Protein AF-A0A6N8V7V1-F1 (afdb_monomer)

Foldseek 3Di:
DDDDPDDPVPPPQDPVCVVVVVVVVVVVVVVVVVVVVVVVVVVVVVVVVVCCVVQNPDPDAFDDDPPDDRVRRVVVVVVVVCVVVVHDD

Solvent-accessible surface area (backbone atoms only — not comparable to full-atom values): 5513 Å² total; per-residue (Å²): 136,84,82,82,80,82,63,86,78,70,70,74,73,51,79,89,49,42,66,60,51,52,51,53,50,51,52,52,52,54,49,52,50,52,55,48,52,51,52,52,49,54,50,52,53,53,52,49,55,53,46,38,74,75,51,42,96,49,98,64,90,50,80,73,56,93,92,57,52,71,70,58,22,44,52,54,43,51,52,53,52,34,53,75,72,69,49,78,135

pLDDT: mean 83.23, std 15.2, range [39.5, 97.0]

Structure (mmCIF, N/CA/C/O backbone):
data_AF-A0A6N8V7V1-F1
#
_entry.id   AF-A0A6N8V7V1-F1
#
loop_
_atom_site.group_PDB
_atom_site.id
_atom_site.type_symbol
_atom_site.label_atom_id
_atom_site.label_alt_id
_atom_site.label_comp_id
_atom_site.label_asym_id
_atom_site.label_entity_id
_atom_site.label_seq_id
_atom_site.pdbx_PDB_ins_code
_atom_site.Cartn_x
_atom_site.Cartn_y
_atom_site.Cartn_z
_atom_site.occupancy
_atom_site.B_iso_or_equiv
_atom_site.auth_seq_id
_atom_site.auth_comp_id
_atom_site.auth_asym_id
_atom_site.auth_atom_id
_atom_site.pdbx_PDB_model_num
ATOM 1 N N . MET A 1 1 ? -0.259 24.967 -49.184 1.00 40.53 1 MET A N 1
ATOM 2 C CA . MET A 1 1 ? 1.020 24.503 -48.607 1.00 40.53 1 MET A CA 1
ATOM 3 C C . MET A 1 1 ? 0.768 23.134 -47.997 1.00 40.53 1 MET A C 1
ATOM 5 O O . MET A 1 1 ? -0.047 23.054 -47.089 1.00 40.53 1 MET A O 1
ATOM 9 N N . ALA A 1 2 ? 1.345 22.063 -48.546 1.00 39.50 2 ALA A N 1
ATOM 10 C CA . ALA A 1 2 ? 1.197 20.721 -47.980 1.00 39.50 2 ALA A CA 1
ATOM 11 C C . ALA A 1 2 ? 2.247 20.532 -46.878 1.00 39.50 2 ALA A C 1
ATOM 13 O O . ALA A 1 2 ? 3.430 20.777 -47.108 1.00 39.50 2 ALA A O 1
ATOM 14 N N . ALA A 1 3 ? 1.813 20.153 -45.677 1.00 44.03 3 ALA A N 1
ATOM 15 C CA . ALA A 1 3 ? 2.718 19.849 -44.579 1.00 44.03 3 ALA A CA 1
ATOM 16 C C . ALA A 1 3 ? 3.474 18.549 -44.895 1.00 44.03 3 ALA A C 1
ATOM 18 O O . ALA A 1 3 ? 2.862 17.495 -45.063 1.00 44.03 3 ALA A O 1
ATOM 19 N N . ASN A 1 4 ? 4.802 18.634 -44.990 1.00 48.41 4 ASN A N 1
ATOM 20 C CA . ASN A 1 4 ? 5.676 17.473 -45.119 1.00 48.41 4 ASN A CA 1
ATOM 21 C C . ASN A 1 4 ? 5.671 16.706 -43.792 1.00 48.41 4 ASN A C 1
ATOM 23 O O . ASN A 1 4 ? 6.314 17.114 -42.825 1.00 48.41 4 ASN A O 1
ATOM 27 N N . PHE A 1 5 ? 4.931 15.601 -43.744 1.00 45.91 5 PHE A N 1
ATOM 28 C CA . PHE A 1 5 ? 4.936 14.689 -42.607 1.00 45.91 5 PHE A CA 1
ATOM 29 C C . PHE A 1 5 ? 6.239 13.877 -42.643 1.00 45.91 5 PHE A C 1
ATOM 31 O O . PHE A 1 5 ? 6.377 12.919 -43.403 1.00 45.91 5 PHE A O 1
ATOM 38 N N . HIS A 1 6 ? 7.239 14.302 -41.872 1.00 45.34 6 HIS A N 1
ATOM 39 C CA . HIS A 1 6 ? 8.519 13.607 -41.771 1.00 45.34 6 HIS A CA 1
ATOM 40 C C . HIS A 1 6 ? 8.347 12.373 -40.875 1.00 45.34 6 HIS A C 1
ATOM 42 O O . HIS A 1 6 ? 8.260 12.498 -39.657 1.00 45.34 6 HIS A O 1
ATOM 48 N N . ASN A 1 7 ? 8.245 11.185 -41.476 1.00 45.62 7 ASN A N 1
ATOM 49 C CA . ASN A 1 7 ? 8.208 9.921 -40.742 1.00 45.62 7 ASN A CA 1
ATOM 50 C C . ASN A 1 7 ? 9.648 9.494 -40.379 1.00 45.62 7 ASN A C 1
ATOM 52 O O . ASN A 1 7 ? 10.386 9.070 -41.279 1.00 45.62 7 ASN A O 1
ATOM 56 N N . PRO A 1 8 ? 10.058 9.554 -39.097 1.00 50.19 8 PRO A N 1
ATOM 57 C CA . PRO A 1 8 ? 11.425 9.236 -38.678 1.00 50.19 8 PRO A CA 1
ATOM 58 C C . PRO A 1 8 ? 11.787 7.750 -38.840 1.00 50.19 8 PRO A C 1
ATOM 60 O O . PRO A 1 8 ? 12.956 7.396 -38.744 1.00 50.19 8 PRO A O 1
ATOM 63 N N . ILE A 1 9 ? 10.812 6.877 -39.125 1.00 52.16 9 ILE A N 1
ATOM 64 C CA . ILE A 1 9 ? 11.027 5.439 -39.365 1.00 52.16 9 ILE A CA 1
ATOM 65 C C . ILE A 1 9 ? 11.513 5.169 -40.808 1.00 52.16 9 ILE A C 1
ATOM 67 O O . ILE A 1 9 ? 11.963 4.073 -41.122 1.00 52.16 9 ILE A O 1
ATOM 71 N N . SER A 1 10 ? 11.459 6.158 -41.710 1.00 48.72 10 SER A N 1
ATOM 72 C CA . SER A 1 10 ? 11.693 5.951 -43.151 1.00 48.72 10 SER A CA 1
ATOM 73 C C . SER A 1 10 ? 13.156 5.886 -43.609 1.00 48.72 10 SER A C 1
ATOM 75 O O . SER A 1 10 ? 13.399 5.749 -44.809 1.00 48.72 10 SER A O 1
ATOM 77 N N . GLN A 1 11 ? 14.145 5.922 -42.710 1.00 58.72 11 GLN A N 1
ATOM 78 C CA . GLN A 1 11 ? 15.496 5.525 -43.113 1.00 58.72 11 GLN A CA 1
ATOM 79 C C . GLN A 1 11 ? 15.536 4.001 -43.222 1.00 58.72 11 GLN A C 1
ATOM 81 O O . GLN A 1 11 ? 15.631 3.294 -42.223 1.00 58.72 11 GLN A O 1
ATOM 86 N N . ALA A 1 12 ? 15.390 3.503 -44.452 1.00 62.97 12 ALA A N 1
ATOM 87 C CA . ALA A 1 12 ? 15.473 2.086 -44.762 1.00 62.97 12 ALA A CA 1
ATOM 88 C C . ALA A 1 12 ? 16.801 1.531 -44.229 1.00 62.97 12 ALA A C 1
ATOM 90 O O . ALA A 1 12 ? 17.872 1.866 -44.737 1.00 62.97 12 ALA A O 1
ATOM 91 N N . VAL A 1 13 ? 16.723 0.704 -43.183 1.00 67.12 13 VAL A N 1
ATOM 92 C CA . VAL A 1 13 ? 17.860 -0.079 -42.694 1.00 67.12 13 VAL A CA 1
ATOM 93 C C . VAL A 1 13 ? 18.388 -0.872 -43.882 1.00 67.12 13 VAL A C 1
ATOM 95 O O . VAL A 1 13 ? 17.624 -1.573 -44.550 1.00 67.12 13 VAL A O 1
ATOM 98 N N . ARG A 1 14 ? 19.678 -0.719 -44.189 1.00 75.06 14 ARG A N 1
ATOM 99 C CA . ARG A 1 14 ? 20.286 -1.430 -45.313 1.00 75.06 14 ARG A CA 1
ATOM 100 C C . ARG A 1 14 ? 20.162 -2.945 -45.065 1.00 75.06 14 ARG A C 1
ATOM 102 O O . ARG A 1 14 ? 20.290 -3.373 -43.913 1.00 75.06 14 ARG A O 1
ATOM 109 N N . PRO A 1 15 ? 19.889 -3.774 -46.088 1.00 74.94 15 PRO A N 1
ATOM 110 C CA . PRO A 1 15 ? 19.683 -5.213 -45.902 1.00 74.94 15 PRO A CA 1
ATOM 111 C C . PRO A 1 15 ? 20.808 -5.912 -45.118 1.00 74.94 15 PRO A C 1
ATOM 113 O O . PRO A 1 15 ? 20.533 -6.742 -44.253 1.00 74.94 15 PRO A O 1
ATOM 116 N N . GLU A 1 16 ? 22.060 -5.520 -45.350 1.00 79.31 16 GLU A N 1
ATOM 117 C CA . GLU A 1 16 ? 23.257 -6.008 -44.655 1.00 79.31 16 GLU A CA 1
ATOM 118 C C . GLU A 1 16 ? 23.286 -5.680 -43.151 1.00 79.31 16 GLU A C 1
ATOM 120 O O . GLU A 1 16 ? 23.813 -6.465 -42.365 1.00 79.31 16 GLU A O 1
ATOM 125 N N . ASP A 1 17 ? 22.641 -4.589 -42.735 1.00 81.62 17 ASP A N 1
ATOM 126 C CA . ASP A 1 17 ? 22.627 -4.097 -41.351 1.00 81.62 17 ASP A CA 1
ATOM 127 C C . ASP A 1 17 ? 21.373 -4.563 -40.583 1.00 81.62 17 ASP A C 1
ATOM 129 O O . ASP A 1 17 ? 21.181 -4.260 -39.397 1.00 81.62 17 ASP A O 1
ATOM 133 N N . THR A 1 18 ? 20.486 -5.315 -41.247 1.00 83.75 18 THR A N 1
ATOM 134 C CA . THR A 1 18 ? 19.187 -5.728 -40.690 1.00 83.75 18 THR A CA 1
ATOM 135 C C . THR A 1 18 ? 19.359 -6.672 -39.502 1.00 83.75 18 THR A C 1
ATOM 137 O O . THR A 1 18 ? 18.690 -6.513 -38.478 1.00 83.75 18 THR A O 1
ATOM 140 N N . ALA A 1 19 ? 20.284 -7.632 -39.596 1.00 87.62 19 ALA A N 1
ATOM 141 C CA . ALA A 1 19 ? 20.554 -8.578 -38.515 1.00 87.62 19 ALA A CA 1
ATOM 142 C C . ALA A 1 19 ? 21.098 -7.873 -37.261 1.00 87.62 19 ALA A C 1
ATOM 144 O O . ALA A 1 19 ? 20.644 -8.143 -36.144 1.00 87.62 19 ALA A O 1
ATOM 145 N N . GLU A 1 20 ? 22.018 -6.923 -37.445 1.00 87.94 20 GLU A N 1
ATOM 146 C CA . GLU A 1 20 ? 22.581 -6.142 -36.347 1.00 87.94 20 GLU A CA 1
ATOM 147 C C . GLU A 1 20 ? 21.508 -5.255 -35.703 1.00 87.94 20 GLU A C 1
ATOM 149 O O . GLU A 1 20 ? 21.345 -5.272 -34.481 1.00 87.94 20 GLU A O 1
ATOM 154 N N . THR A 1 21 ? 20.710 -4.554 -36.511 1.00 84.88 21 THR A N 1
ATOM 155 C CA . THR A 1 21 ? 19.607 -3.706 -36.033 1.00 84.88 21 THR A CA 1
ATOM 156 C C . THR A 1 21 ? 18.581 -4.494 -35.221 1.00 84.88 21 THR A C 1
ATOM 158 O O . THR A 1 21 ? 18.218 -4.084 -34.117 1.00 84.88 21 THR A O 1
ATOM 161 N N . LEU A 1 22 ? 18.152 -5.663 -35.710 1.00 86.81 22 LEU A N 1
ATOM 162 C CA . LEU A 1 22 ? 17.219 -6.531 -34.986 1.00 86.81 22 LEU A CA 1
ATOM 163 C C . LEU A 1 22 ? 17.816 -7.042 -33.672 1.00 86.81 22 LEU A C 1
ATOM 165 O O . LEU A 1 22 ? 17.104 -7.125 -32.670 1.00 86.81 22 LEU A O 1
ATOM 169 N N . SER A 1 23 ? 19.114 -7.358 -33.648 1.00 89.44 23 SER A N 1
ATOM 170 C CA . SER A 1 23 ? 19.793 -7.776 -32.418 1.00 89.44 23 SER A CA 1
ATOM 171 C C . SER A 1 23 ? 19.844 -6.652 -31.373 1.00 89.44 23 SER A C 1
ATOM 173 O O . SER A 1 23 ? 19.540 -6.892 -30.204 1.00 89.44 23 SER A O 1
ATOM 175 N N . LYS A 1 24 ? 20.136 -5.409 -31.791 1.00 87.31 24 LYS A N 1
ATOM 176 C CA . LYS A 1 24 ? 20.123 -4.219 -30.924 1.00 87.31 24 LYS A CA 1
ATOM 177 C C . LYS A 1 24 ? 18.722 -3.935 -30.394 1.00 87.31 24 LYS A C 1
ATOM 179 O O . LYS A 1 24 ? 18.563 -3.692 -29.201 1.00 87.31 24 LYS A O 1
ATOM 184 N N . TYR A 1 25 ? 17.711 -4.024 -31.257 1.00 81.06 25 TYR A N 1
ATOM 185 C CA . TYR A 1 25 ? 16.316 -3.851 -30.866 1.00 81.06 25 TYR A CA 1
ATOM 186 C C . TYR A 1 25 ? 15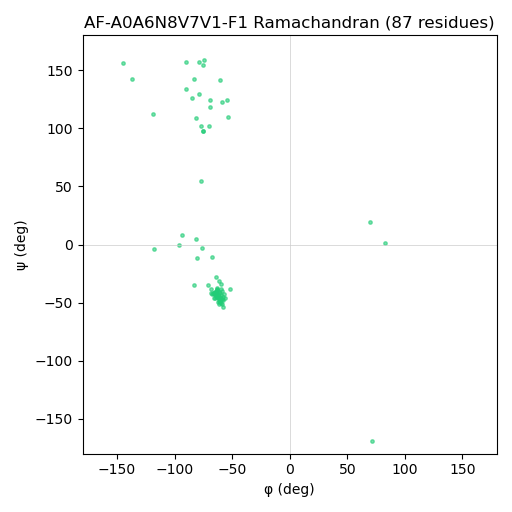.890 -4.891 -29.825 1.00 81.06 25 TYR A C 1
ATOM 188 O O . TYR A 1 25 ? 15.374 -4.520 -28.776 1.00 81.06 25 TYR A O 1
ATOM 196 N N . ARG A 1 26 ? 16.166 -6.182 -30.059 1.00 89.12 26 ARG A N 1
ATOM 197 C CA . ARG A 1 26 ? 15.858 -7.247 -29.089 1.00 89.12 26 ARG A CA 1
ATOM 198 C C . ARG A 1 26 ? 16.542 -7.010 -27.747 1.00 89.12 26 ARG A C 1
ATOM 200 O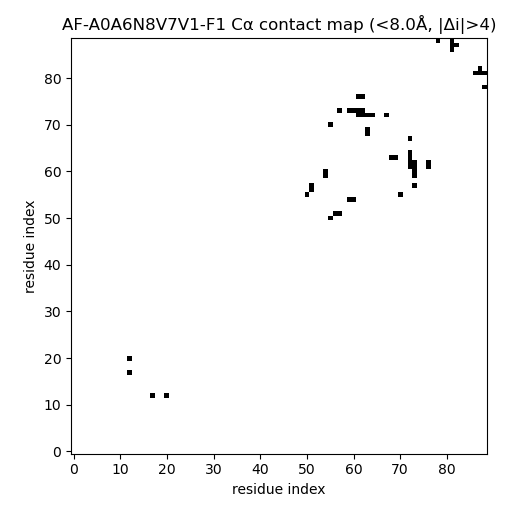 O . ARG A 1 26 ? 15.869 -7.066 -26.726 1.00 89.12 26 ARG A O 1
ATOM 207 N N . ARG A 1 27 ? 17.830 -6.652 -27.751 1.00 85.69 27 ARG A N 1
ATOM 208 C CA . ARG A 1 27 ? 18.570 -6.322 -26.524 1.00 85.69 27 ARG A CA 1
ATOM 209 C C . ARG A 1 27 ? 17.951 -5.139 -25.778 1.00 85.69 27 ARG A C 1
ATOM 211 O O . ARG A 1 27 ? 17.798 -5.204 -24.566 1.00 85.69 27 ARG A O 1
ATOM 218 N N . SER A 1 28 ? 17.556 -4.084 -26.492 1.00 82.50 28 SER A N 1
ATOM 219 C CA . SER A 1 28 ? 16.864 -2.930 -25.905 1.00 82.50 28 SER A CA 1
ATOM 220 C C . SER A 1 28 ? 15.506 -3.314 -25.310 1.00 82.50 28 SER A C 1
ATOM 222 O O . SER A 1 28 ? 15.160 -2.841 -24.232 1.00 82.50 28 SER A O 1
ATOM 224 N N . GLN A 1 29 ? 14.754 -4.203 -25.963 1.00 86.25 29 GLN A N 1
ATOM 225 C CA . GLN A 1 29 ? 13.493 -4.723 -25.429 1.00 86.25 29 GLN A CA 1
ATOM 226 C C . GLN A 1 29 ? 13.711 -5.588 -24.182 1.00 86.25 29 GLN A C 1
ATOM 228 O O . GLN A 1 29 ? 12.948 -5.488 -23.226 1.00 86.25 29 GLN A O 1
ATOM 233 N N . GLU A 1 30 ? 14.738 -6.436 -24.173 1.00 88.88 30 GLU A N 1
ATOM 234 C CA . GLU A 1 30 ? 15.102 -7.258 -23.013 1.00 88.88 30 GLU A CA 1
ATOM 235 C C . GLU A 1 30 ? 15.521 -6.395 -21.819 1.00 88.88 30 GLU A C 1
ATOM 237 O O . GLU A 1 30 ? 15.031 -6.611 -20.712 1.00 88.88 30 GLU A O 1
ATOM 242 N N . GLN A 1 31 ? 16.348 -5.373 -22.052 1.00 85.94 31 GLN A N 1
ATOM 243 C CA . GLN A 1 31 ? 16.723 -4.391 -21.031 1.00 85.94 31 GLN A CA 1
ATOM 244 C C . GLN A 1 31 ? 15.503 -3.619 -20.522 1.00 85.94 31 GLN A C 1
ATOM 246 O O . GLN A 1 31 ? 15.258 -3.593 -19.321 1.00 85.94 31 GLN A O 1
ATOM 251 N N . GLY A 1 32 ? 14.665 -3.096 -21.423 1.00 87.06 32 GLY A N 1
ATOM 252 C CA . GLY A 1 32 ? 13.449 -2.376 -21.043 1.00 87.06 32 GLY A CA 1
ATOM 253 C C . GLY A 1 32 ? 12.471 -3.229 -20.230 1.00 87.06 32 GLY A C 1
ATOM 254 O O . GLY A 1 32 ? 11.822 -2.722 -19.320 1.00 87.06 32 GLY A O 1
ATOM 255 N N . LYS A 1 33 ? 12.392 -4.539 -20.498 1.00 90.81 33 LYS A N 1
ATOM 256 C CA . LYS A 1 33 ? 11.601 -5.475 -19.683 1.00 90.81 33 LYS A CA 1
ATOM 257 C C . LYS A 1 33 ? 12.174 -5.646 -18.281 1.00 90.81 33 LYS A C 1
ATOM 259 O O . LYS A 1 33 ? 11.398 -5.683 -17.329 1.00 90.81 33 LYS A O 1
ATOM 264 N N . ALA A 1 34 ? 13.494 -5.768 -18.153 1.00 91.06 34 ALA A N 1
ATOM 265 C CA . ALA A 1 34 ? 14.149 -5.893 -16.855 1.00 91.06 34 ALA A CA 1
ATOM 266 C C . ALA A 1 34 ? 13.964 -4.621 -16.013 1.00 91.06 34 ALA A C 1
ATOM 268 O O . ALA A 1 34 ? 13.548 -4.708 -14.858 1.00 91.06 34 ALA A O 1
ATOM 269 N N . ASP A 1 35 ? 14.174 -3.451 -16.617 1.00 91.88 35 ASP A N 1
ATOM 270 C CA . ASP A 1 35 ? 14.004 -2.154 -15.956 1.00 91.88 35 ASP A CA 1
ATOM 271 C C . ASP A 1 35 ? 12.544 -1.923 -15.542 1.00 91.88 35 ASP A C 1
ATOM 273 O O . ASP A 1 35 ? 12.264 -1.496 -14.420 1.00 91.88 35 ASP A O 1
ATOM 277 N N . TYR A 1 36 ? 11.592 -2.277 -16.412 1.00 93.25 36 TYR A N 1
ATOM 278 C CA . 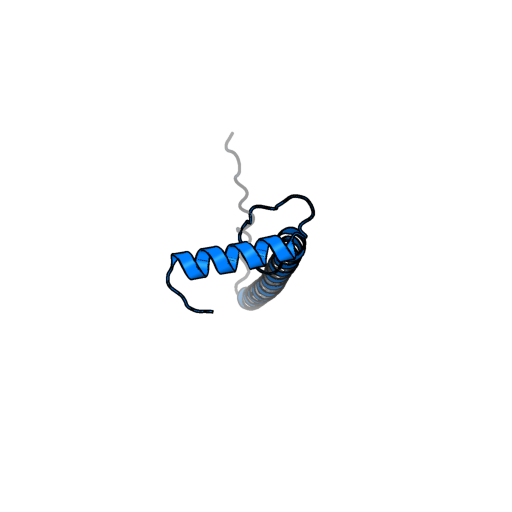TYR A 1 36 ? 10.169 -2.216 -16.089 1.00 93.25 36 TYR A CA 1
ATOM 279 C C . TYR A 1 36 ? 9.801 -3.159 -14.938 1.00 93.25 36 TYR A C 1
ATOM 281 O O . TYR A 1 36 ? 9.102 -2.752 -14.012 1.00 93.25 36 TYR A O 1
ATOM 289 N N . ALA A 1 37 ? 10.294 -4.401 -14.951 1.00 95.25 37 ALA A N 1
ATOM 290 C CA . ALA A 1 37 ? 10.046 -5.355 -13.874 1.00 95.25 37 ALA A CA 1
ATOM 291 C C . ALA A 1 37 ? 10.596 -4.857 -12.526 1.00 95.25 37 ALA A C 1
ATOM 293 O O . ALA A 1 37 ? 9.914 -4.969 -11.508 1.00 95.25 37 ALA A O 1
ATOM 294 N N . LEU A 1 38 ? 11.790 -4.255 -12.525 1.00 96.06 38 LEU A N 1
ATOM 295 C CA . LEU A 1 38 ? 12.382 -3.608 -11.351 1.00 96.06 38 LEU A CA 1
ATOM 296 C C . LEU A 1 38 ? 11.519 -2.451 -10.839 1.00 96.06 38 LEU A C 1
ATOM 298 O O . LEU A 1 38 ? 11.245 -2.386 -9.642 1.00 96.06 38 LEU A O 1
ATOM 302 N N . MET A 1 39 ? 11.049 -1.575 -11.731 1.00 96.88 39 MET A N 1
ATOM 303 C CA . MET A 1 39 ? 10.170 -0.460 -11.368 1.00 96.88 39 MET A CA 1
ATOM 304 C C . MET A 1 39 ? 8.855 -0.953 -10.754 1.00 96.88 39 MET A C 1
ATOM 306 O O . MET A 1 39 ? 8.428 -0.442 -9.721 1.00 96.88 39 MET A O 1
ATOM 310 N N . VAL A 1 40 ? 8.222 -1.960 -11.364 1.00 96.94 40 VAL A N 1
ATOM 311 C CA . VAL A 1 40 ? 6.969 -2.544 -10.865 1.00 96.94 40 VAL A CA 1
ATOM 312 C C . VAL A 1 40 ? 7.180 -3.158 -9.486 1.00 96.94 40 VAL A C 1
ATOM 314 O O . VAL A 1 40 ? 6.383 -2.908 -8.583 1.00 96.94 40 VAL A O 1
ATOM 317 N N . LYS A 1 41 ? 8.268 -3.913 -9.301 1.00 97.00 41 LYS A N 1
ATOM 318 C CA . LYS A 1 41 ? 8.606 -4.489 -7.999 1.00 97.00 41 LYS A CA 1
ATOM 319 C C . LYS A 1 41 ? 8.784 -3.395 -6.943 1.00 97.00 41 LYS A C 1
ATOM 321 O O . LYS A 1 41 ? 8.128 -3.451 -5.913 1.00 97.00 41 LYS A O 1
ATOM 326 N N . ALA A 1 42 ? 9.602 -2.380 -7.226 1.00 96.81 42 ALA A N 1
ATOM 327 C CA . ALA A 1 42 ? 9.859 -1.285 -6.293 1.00 96.81 42 ALA A CA 1
ATOM 328 C C . ALA A 1 42 ? 8.581 -0.512 -5.924 1.00 96.81 42 ALA A C 1
ATOM 330 O O . ALA A 1 42 ? 8.400 -0.139 -4.768 1.00 96.81 42 ALA A O 1
ATOM 331 N N . PHE A 1 43 ? 7.679 -0.299 -6.888 1.00 96.75 43 PHE A N 1
ATOM 332 C CA . PHE A 1 43 ? 6.387 0.336 -6.639 1.00 96.75 43 PHE A CA 1
ATOM 333 C C . PHE A 1 43 ? 5.533 -0.478 -5.661 1.00 96.75 43 PHE A C 1
ATOM 335 O O . PHE A 1 43 ? 5.042 0.074 -4.680 1.00 96.75 43 PHE A O 1
ATOM 342 N N . TYR A 1 44 ? 5.362 -1.780 -5.906 1.00 96.12 44 TYR A N 1
ATOM 343 C CA . TYR A 1 44 ? 4.530 -2.613 -5.039 1.00 96.12 44 TYR A CA 1
ATOM 344 C C . TYR A 1 44 ? 5.169 -2.876 -3.676 1.00 96.12 44 TYR A C 1
ATOM 346 O O . TYR A 1 44 ? 4.431 -2.897 -2.696 1.00 96.12 44 TYR A O 1
ATOM 354 N N . ASP A 1 45 ? 6.496 -3.007 -3.589 1.00 94.56 45 ASP A N 1
ATOM 355 C CA . ASP A 1 45 ? 7.206 -3.094 -2.306 1.00 94.56 45 ASP A CA 1
ATOM 356 C C . ASP A 1 45 ? 6.904 -1.843 -1.454 1.00 94.56 45 ASP A C 1
ATOM 358 O O . ASP A 1 45 ? 6.366 -1.949 -0.356 1.00 94.56 45 ASP A O 1
ATOM 362 N N . LEU A 1 46 ? 7.134 -0.643 -2.007 1.00 95.94 46 LEU A N 1
ATOM 363 C CA . LEU A 1 46 ? 6.914 0.624 -1.299 1.00 95.94 46 LEU A CA 1
ATOM 364 C C . LEU A 1 46 ? 5.455 0.819 -0.873 1.00 95.94 46 LEU A C 1
ATOM 366 O O . LEU A 1 46 ? 5.171 1.268 0.237 1.00 95.94 46 LEU A O 1
ATOM 370 N N . ILE A 1 47 ? 4.521 0.536 -1.781 1.00 94.25 47 ILE A N 1
ATOM 371 C CA . ILE A 1 47 ? 3.097 0.683 -1.493 1.00 94.25 47 ILE A CA 1
ATOM 372 C C . ILE A 1 47 ? 2.678 -0.297 -0.393 1.00 94.25 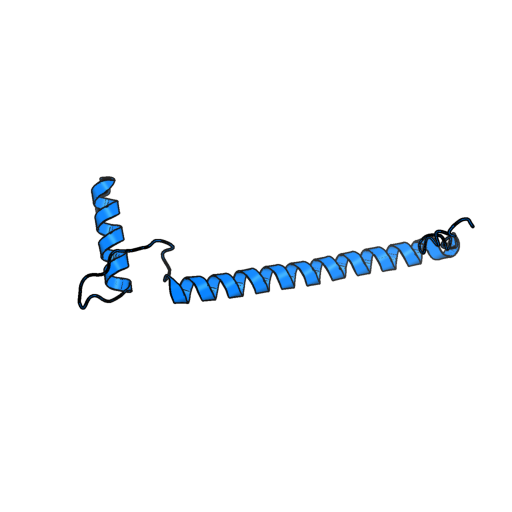47 ILE A C 1
ATOM 374 O O . ILE A 1 47 ? 1.932 0.098 0.500 1.00 94.25 47 ILE A O 1
ATOM 378 N N . THR A 1 48 ? 3.183 -1.533 -0.421 1.00 91.25 48 THR A N 1
ATOM 379 C CA . THR A 1 48 ? 2.915 -2.532 0.623 1.00 91.25 48 THR A CA 1
ATOM 380 C C . THR A 1 48 ? 3.392 -2.030 1.981 1.00 91.25 48 THR A C 1
ATOM 382 O O . THR A 1 48 ? 2.584 -1.972 2.906 1.00 91.25 48 THR A O 1
ATOM 385 N N . ASP A 1 49 ? 4.636 -1.551 2.073 1.00 92.12 49 ASP A N 1
ATOM 386 C CA . ASP A 1 49 ? 5.194 -1.003 3.316 1.00 92.12 49 ASP A CA 1
ATOM 387 C C . ASP A 1 49 ? 4.342 0.154 3.866 1.00 92.12 49 ASP A C 1
ATOM 389 O O . ASP A 1 49 ? 4.062 0.231 5.065 1.00 92.12 49 ASP A O 1
ATOM 393 N N . PHE A 1 50 ? 3.885 1.055 2.990 1.00 91.81 50 PHE A N 1
ATOM 394 C CA . PHE A 1 50 ? 3.064 2.196 3.395 1.00 91.81 50 PHE A CA 1
ATOM 395 C C . PHE A 1 50 ? 1.695 1.768 3.939 1.00 91.81 50 PHE A C 1
ATOM 397 O O . PHE A 1 50 ? 1.224 2.313 4.941 1.00 91.81 50 PHE A O 1
ATOM 404 N N . TYR A 1 51 ? 1.055 0.787 3.300 1.00 88.19 51 TYR A N 1
ATOM 405 C CA . TYR A 1 51 ? -0.218 0.264 3.782 1.00 88.19 51 TYR A CA 1
ATOM 406 C C . TYR A 1 51 ? -0.062 -0.507 5.091 1.00 88.19 51 TYR A C 1
ATOM 408 O O . TYR A 1 51 ? -0.878 -0.315 5.988 1.00 88.19 51 TYR A O 1
ATOM 416 N N . GLU A 1 52 ? 0.979 -1.324 5.239 1.00 88.56 52 GLU A N 1
ATOM 417 C CA . GLU A 1 52 ? 1.228 -2.045 6.489 1.00 88.56 52 GLU A CA 1
ATOM 418 C C . GLU A 1 52 ? 1.504 -1.090 7.653 1.00 88.56 52 GLU A C 1
ATOM 420 O O . GLU A 1 52 ? 1.006 -1.307 8.756 1.00 88.56 52 GLU A O 1
ATOM 425 N N . TYR A 1 53 ? 2.224 0.009 7.411 1.00 86.06 53 TYR A N 1
ATOM 426 C CA . TYR A 1 53 ? 2.435 1.042 8.423 1.00 86.06 53 TYR A CA 1
ATOM 427 C C . TYR A 1 53 ? 1.129 1.745 8.833 1.00 86.06 53 TYR A C 1
ATOM 429 O O . TYR A 1 53 ? 0.919 2.015 10.014 1.00 86.06 53 TYR A O 1
ATOM 437 N N . GLY A 1 54 ? 0.247 2.052 7.875 1.00 83.06 54 GLY A N 1
ATOM 438 C CA . GLY A 1 54 ? -0.990 2.798 8.139 1.00 83.06 54 GLY A CA 1
ATOM 439 C C . GLY A 1 54 ? -2.165 1.956 8.652 1.00 83.06 54 GLY A C 1
ATOM 440 O O . GLY A 1 54 ? -2.960 2.443 9.453 1.00 83.06 54 GLY A O 1
ATOM 441 N N . TRP A 1 55 ? -2.292 0.712 8.187 1.00 82.81 55 TRP A N 1
ATOM 442 C CA . TRP A 1 55 ? -3.438 -0.174 8.443 1.00 82.81 55 TRP A CA 1
ATOM 443 C C . TRP A 1 55 ? -3.073 -1.448 9.208 1.00 82.81 55 TRP A C 1
ATOM 445 O O . TRP A 1 55 ? -3.956 -2.222 9.577 1.00 82.81 55 TRP A O 1
ATOM 455 N N . GLY A 1 56 ? -1.790 -1.670 9.484 1.00 83.44 56 GLY A N 1
ATOM 456 C CA . GLY A 1 56 ? -1.307 -2.921 10.046 1.00 83.44 56 GLY A CA 1
ATOM 457 C C . GLY A 1 56 ? -1.354 -4.066 9.032 1.00 83.44 56 GLY A C 1
ATOM 458 O O . GLY A 1 56 ? -1.594 -3.895 7.840 1.00 83.44 56 GLY A O 1
ATOM 459 N N . GLN A 1 57 ? -1.150 -5.282 9.531 1.00 85.12 57 GLN A N 1
ATOM 460 C CA . GLN A 1 57 ? -1.094 -6.500 8.709 1.00 85.12 57 GLN A CA 1
ATOM 461 C C . GLN A 1 57 ? -2.479 -6.988 8.244 1.00 85.12 57 GLN A C 1
ATOM 463 O O . GLN A 1 57 ? -2.595 -7.988 7.539 1.00 85.12 57 GLN A O 1
ATOM 468 N N . SER A 1 58 ? -3.553 -6.325 8.676 1.00 83.69 58 SER A N 1
ATOM 469 C CA . SER A 1 58 ? -4.933 -6.679 8.347 1.00 83.69 58 SER A CA 1
ATOM 470 C C . SER A 1 58 ? -5.586 -5.528 7.592 1.00 83.69 58 SER A C 1
ATOM 472 O O . SER A 1 58 ? -5.833 -4.469 8.153 1.00 83.69 58 SER A O 1
ATOM 474 N N . PHE A 1 59 ? -5.893 -5.744 6.312 1.00 83.75 59 PHE A N 1
ATOM 475 C CA . PHE A 1 59 ? -6.466 -4.737 5.408 1.00 83.75 59 PHE A CA 1
ATOM 476 C C . PHE A 1 59 ? -7.973 -4.500 5.650 1.00 83.75 59 PHE A C 1
ATOM 478 O O . PHE A 1 59 ? -8.800 -4.619 4.746 1.00 83.75 59 PHE A O 1
ATOM 485 N N . HIS A 1 60 ? -8.364 -4.181 6.883 1.00 86.12 60 HIS A N 1
ATOM 486 C CA . HIS A 1 60 ? -9.725 -3.761 7.204 1.00 86.12 60 HIS A CA 1
ATOM 487 C C . HIS A 1 60 ? -9.728 -2.705 8.306 1.00 86.12 60 HIS A C 1
ATOM 489 O O . HIS A 1 60 ? -8.812 -2.609 9.117 1.00 86.12 60 HIS A O 1
ATOM 495 N N . PHE A 1 61 ? -10.795 -1.914 8.353 1.00 86.81 61 PHE A N 1
ATOM 496 C CA . PHE A 1 61 ? -10.997 -0.955 9.430 1.00 86.81 61 PHE A CA 1
ATOM 497 C C . PHE A 1 61 ? -11.532 -1.642 10.687 1.00 86.81 61 PHE A C 1
ATOM 499 O O . PHE A 1 61 ? -12.158 -2.701 10.610 1.00 86.81 61 PHE A O 1
ATOM 506 N N . ALA A 1 62 ? -11.313 -1.012 11.837 1.00 90.69 62 ALA A N 1
ATOM 507 C CA . ALA A 1 62 ? -11.928 -1.397 13.095 1.00 90.69 62 ALA A CA 1
ATOM 508 C C . ALA A 1 62 ? -12.408 -0.156 13.862 1.00 90.69 62 ALA A C 1
ATOM 510 O O . ALA A 1 62 ? -11.748 0.887 13.828 1.00 90.69 62 ALA A O 1
ATOM 511 N N . PRO A 1 63 ? -13.558 -0.237 14.547 1.00 91.06 63 PRO A N 1
ATOM 512 C CA . PRO A 1 63 ? -13.993 0.820 15.446 1.00 91.06 63 PRO A CA 1
ATOM 513 C C . PRO A 1 63 ? -13.083 0.864 16.682 1.00 91.06 63 PRO A C 1
ATOM 515 O O . PRO A 1 63 ? -12.961 -0.133 17.390 1.00 91.06 63 PRO A O 1
ATOM 518 N N . MET A 1 64 ? -12.486 2.024 16.964 1.00 90.25 64 MET A N 1
ATOM 519 C CA . MET A 1 64 ? -11.656 2.233 18.156 1.00 90.25 64 MET A CA 1
ATOM 520 C C . MET A 1 64 ? -12.486 2.723 19.342 1.00 90.25 64 MET A C 1
ATOM 522 O O . MET A 1 64 ? -13.275 3.666 19.218 1.00 90.25 64 MET A O 1
ATOM 526 N N . LYS A 1 65 ? -12.274 2.122 20.515 1.00 90.94 65 LYS A N 1
ATOM 527 C CA . LYS A 1 65 ? -12.812 2.617 21.789 1.00 90.94 65 LYS A CA 1
ATOM 528 C C . LYS A 1 65 ? -11.822 3.578 22.452 1.00 90.94 65 LYS A C 1
ATOM 530 O O . LYS A 1 65 ? -10.621 3.553 22.194 1.00 90.94 65 LYS A O 1
ATOM 535 N N . GLY A 1 66 ? -12.325 4.447 23.329 1.00 94.69 66 GLY A N 1
ATOM 536 C CA . GLY A 1 66 ? -11.477 5.398 24.052 1.00 94.69 66 GLY A CA 1
ATOM 537 C C . GLY A 1 66 ? -10.401 4.684 24.878 1.00 94.69 66 GLY A C 1
ATOM 538 O O . GLY A 1 66 ? -10.729 3.859 25.727 1.00 94.69 66 GLY A O 1
ATOM 539 N N . GLY A 1 67 ? -9.129 5.011 24.630 1.00 92.19 67 GLY A N 1
ATOM 540 C CA . GLY A 1 67 ? -7.978 4.414 25.320 1.00 92.19 67 GLY A CA 1
ATOM 541 C C . GLY A 1 67 ? -7.506 3.065 24.762 1.00 92.19 67 GLY A C 1
ATOM 542 O O . GLY A 1 67 ? -6.559 2.496 25.297 1.00 92.19 67 GLY A O 1
ATOM 543 N N . GLU A 1 68 ? -8.133 2.554 23.703 1.00 92.38 68 GLU A N 1
ATOM 544 C CA . GLU A 1 68 ? -7.722 1.323 23.024 1.00 92.38 68 GLU A CA 1
ATOM 545 C C . GLU A 1 68 ? -6.589 1.601 22.021 1.00 92.38 68 GLU A C 1
ATOM 547 O O . GLU A 1 68 ? -6.587 2.639 21.353 1.00 92.38 68 GLU A O 1
ATOM 552 N N . SER A 1 69 ? -5.621 0.683 21.906 1.00 91.31 69 SER A N 1
ATOM 553 C CA . SER A 1 69 ? -4.616 0.764 20.840 1.00 91.31 69 SER A CA 1
ATOM 554 C C . SER A 1 69 ? -5.222 0.367 19.495 1.00 91.31 69 SER A C 1
ATOM 556 O O . SER A 1 69 ? -6.227 -0.345 19.425 1.00 91.31 69 SER A O 1
ATOM 558 N N . PHE A 1 70 ? -4.592 0.800 18.406 1.00 87.88 70 PHE A N 1
ATOM 559 C CA . PHE A 1 70 ? -5.042 0.442 17.066 1.00 87.88 70 PHE A CA 1
ATOM 560 C C . PHE A 1 70 ? -5.053 -1.084 16.863 1.00 87.88 70 PHE A C 1
ATOM 562 O O . PHE A 1 70 ? -6.071 -1.641 16.453 1.00 87.88 70 PHE A O 1
ATOM 569 N N . GLU A 1 71 ? -3.986 -1.782 17.259 1.00 89.50 71 GLU A N 1
ATOM 570 C CA . GLU A 1 71 ? -3.875 -3.242 17.160 1.00 89.50 71 GLU A CA 1
ATOM 571 C C . GLU A 1 71 ? -4.961 -3.967 17.962 1.00 89.50 71 GLU A C 1
ATOM 573 O O . GLU A 1 71 ? -5.553 -4.931 17.473 1.00 89.50 71 GLU A O 1
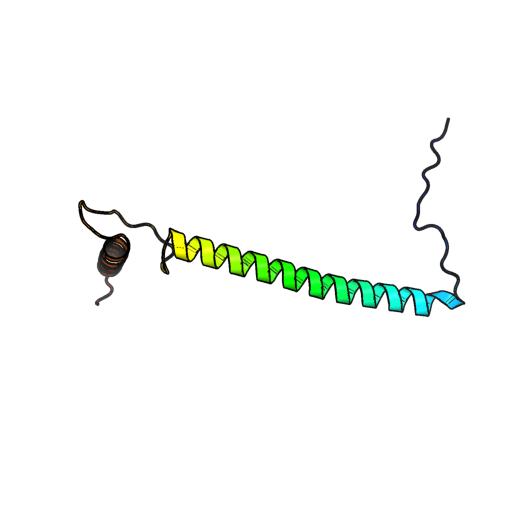ATOM 578 N N . ALA A 1 72 ? -5.263 -3.490 19.175 1.00 92.12 72 ALA A N 1
ATOM 579 C CA . ALA A 1 72 ? -6.315 -4.071 20.004 1.00 92.12 72 ALA A CA 1
ATOM 580 C C . ALA A 1 72 ? -7.693 -3.937 19.334 1.00 92.12 72 ALA A C 1
ATOM 582 O O . ALA A 1 72 ? -8.455 -4.907 19.307 1.00 92.12 72 ALA A O 1
ATOM 583 N N . SER A 1 73 ? -7.969 -2.786 18.708 1.00 92.62 73 SER A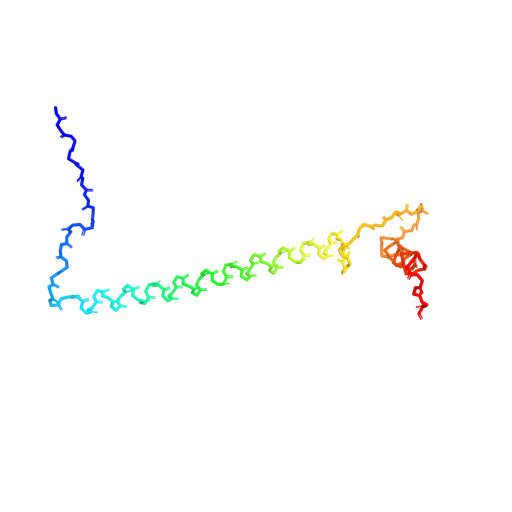 N 1
ATOM 584 C CA . SER A 1 73 ? -9.224 -2.569 17.983 1.00 92.62 73 SER A CA 1
ATOM 585 C C . SER A 1 73 ? -9.383 -3.521 16.789 1.00 92.62 73 SER A C 1
ATOM 587 O O . SER A 1 73 ? -10.469 -4.068 16.579 1.00 92.62 73 SER A O 1
ATOM 589 N N . LEU A 1 74 ? -8.299 -3.794 16.047 1.00 92.25 74 LEU A N 1
ATOM 590 C CA . LEU A 1 74 ? -8.305 -4.735 14.922 1.00 92.25 74 LEU A CA 1
ATOM 591 C C . LEU A 1 74 ? -8.645 -6.154 15.383 1.00 92.25 74 LEU A C 1
ATOM 593 O O . LEU A 1 74 ? -9.549 -6.777 14.826 1.00 92.25 74 LEU A O 1
AT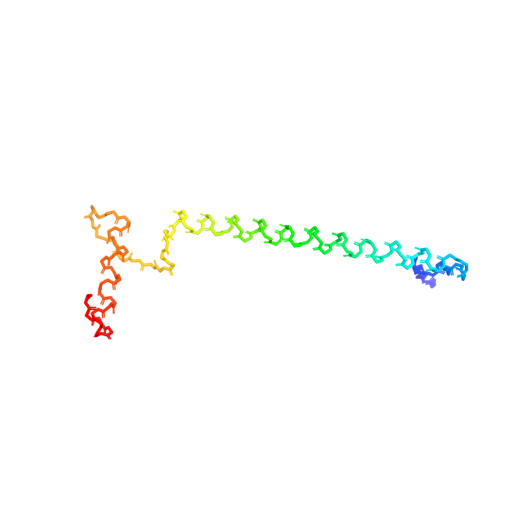OM 597 N N . VAL A 1 75 ? -7.972 -6.640 16.430 1.00 92.00 75 VAL A N 1
ATOM 598 C CA . VAL A 1 75 ? -8.204 -7.978 16.998 1.00 92.00 75 VAL A CA 1
ATOM 599 C C . VAL A 1 75 ? -9.642 -8.115 17.494 1.00 92.00 75 VAL A C 1
ATOM 601 O O . VAL A 1 75 ? -10.330 -9.077 17.150 1.00 92.00 75 VAL A O 1
ATOM 604 N N . ALA A 1 76 ? -10.142 -7.129 18.244 1.00 92.44 76 ALA A N 1
ATOM 605 C CA . ALA A 1 76 ? -11.520 -7.131 18.725 1.00 92.44 76 ALA A CA 1
ATOM 606 C C . ALA A 1 76 ? -12.534 -7.183 17.568 1.00 92.44 76 ALA A C 1
ATOM 608 O O . ALA A 1 76 ? -13.528 -7.911 17.641 1.00 92.44 76 ALA A O 1
ATOM 609 N N . HIS A 1 77 ? -12.274 -6.453 16.479 1.00 92.88 77 HIS A N 1
ATOM 610 C CA . HIS A 1 77 ? -13.135 -6.474 15.302 1.00 92.88 77 HIS A CA 1
ATOM 611 C C . HIS A 1 77 ? -13.095 -7.821 14.566 1.00 92.88 77 HIS A C 1
ATOM 613 O O . HIS A 1 77 ? -14.138 -8.313 14.136 1.00 92.88 77 HIS A O 1
ATOM 619 N N . GLN A 1 78 ? -11.926 -8.459 14.473 1.00 92.38 78 GLN A N 1
ATOM 620 C CA . GLN A 1 78 ? -11.787 -9.792 13.879 1.00 92.38 78 GLN A CA 1
ATOM 621 C C . GLN A 1 78 ? -12.543 -10.858 14.676 1.00 92.38 78 GLN A C 1
ATOM 623 O O . GLN A 1 78 ? -13.239 -11.678 14.077 1.00 92.38 78 GLN A O 1
ATOM 628 N N . HIS A 1 79 ? -12.477 -10.814 16.011 1.00 92.88 79 HIS A N 1
ATOM 629 C CA . HIS A 1 79 ? -13.273 -11.698 16.866 1.00 92.88 79 HIS A CA 1
ATOM 630 C C . HIS A 1 79 ? -14.774 -11.494 16.654 1.00 92.88 79 HIS A C 1
ATOM 632 O O . HIS A 1 79 ? -15.491 -12.465 16.418 1.00 92.88 79 HIS A O 1
ATOM 638 N N . PHE A 1 80 ? -15.233 -10.239 16.646 1.00 92.94 80 PHE A N 1
ATOM 639 C CA . PHE A 1 80 ? -16.632 -9.908 16.378 1.00 92.94 80 PHE A CA 1
ATOM 640 C C . PHE A 1 80 ? -17.115 -10.465 15.028 1.00 92.94 80 PHE A C 1
ATOM 642 O O . PHE A 1 80 ? -18.181 -11.075 14.952 1.00 92.94 80 PHE A O 1
ATOM 649 N N . LEU A 1 81 ? -16.325 -10.298 13.960 1.00 92.25 81 LEU A N 1
ATOM 650 C CA . LEU A 1 81 ? -16.653 -10.850 12.644 1.00 92.25 81 LEU A CA 1
ATOM 651 C C . LEU A 1 81 ? -16.661 -12.383 12.652 1.00 92.25 81 LEU A C 1
ATOM 653 O O . LEU A 1 81 ? -17.559 -12.980 12.064 1.00 92.25 81 LEU A O 1
ATOM 657 N N . GLY A 1 82 ? -15.694 -13.015 13.323 1.00 93.50 82 GLY A N 1
ATOM 658 C CA . GLY A 1 82 ? -15.613 -14.469 13.478 1.00 93.50 82 GLY A CA 1
ATOM 659 C C . GLY A 1 82 ? -16.863 -15.057 14.133 1.00 93.50 82 GLY A C 1
ATOM 660 O O . GLY A 1 82 ? -17.455 -15.997 13.599 1.00 93.50 82 GLY A O 1
ATOM 661 N N . GLU A 1 83 ? -17.311 -14.448 15.229 1.00 92.81 83 GLU A N 1
ATOM 662 C CA . GLU A 1 83 ? -18.552 -14.812 15.916 1.00 92.81 83 GLU A CA 1
ATOM 663 C C . GLU A 1 83 ? -19.777 -14.602 15.019 1.00 92.81 83 GLU A C 1
ATOM 665 O O . GLU A 1 83 ? -20.630 -15.488 14.923 1.00 92.81 83 GLU A O 1
ATOM 670 N N . ALA A 1 84 ? -19.840 -13.475 14.301 1.00 91.56 84 ALA A N 1
ATOM 671 C CA . ALA A 1 84 ? -20.941 -13.163 13.390 1.00 91.56 84 ALA A CA 1
ATOM 672 C C . ALA A 1 84 ? -21.075 -14.180 12.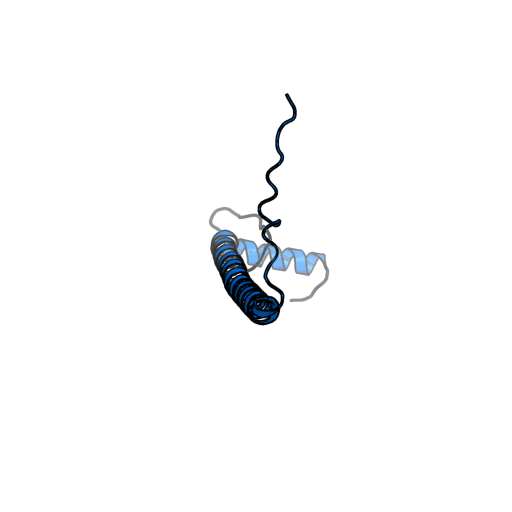242 1.00 91.56 84 ALA A C 1
ATOM 674 O O . ALA A 1 84 ? -22.188 -14.446 11.786 1.00 91.56 84 ALA A O 1
ATOM 675 N N . VAL A 1 85 ? -19.965 -14.780 11.794 1.00 95.19 85 VAL A N 1
ATOM 676 C CA . VAL A 1 85 ? -19.967 -15.845 10.773 1.00 95.19 85 VAL A CA 1
ATOM 677 C C . VAL A 1 85 ? -19.998 -17.261 11.364 1.00 95.19 85 VAL A C 1
ATOM 679 O O . VAL A 1 85 ? -19.844 -18.238 10.631 1.00 95.19 85 VAL A O 1
ATOM 682 N N . GLY A 1 86 ? -20.191 -17.399 12.680 1.00 91.06 86 GLY A N 1
ATOM 683 C CA . GLY A 1 86 ? -20.298 -18.690 13.361 1.00 91.06 86 GLY A CA 1
ATOM 684 C C . GLY A 1 86 ? -18.991 -19.486 13.429 1.00 91.06 86 GLY A C 1
ATOM 685 O O . GLY A 1 86 ? -19.026 -20.702 13.641 1.00 91.06 86 GLY A O 1
ATOM 686 N N . ARG A 1 87 ? -17.833 -18.839 13.246 1.00 81.56 87 ARG A N 1
ATOM 687 C CA . ARG A 1 87 ? -16.536 -19.477 13.491 1.00 81.56 87 ARG A CA 1
ATOM 688 C C . ARG A 1 87 ? -16.255 -19.492 14.988 1.00 81.56 87 ARG A C 1
ATOM 690 O O . ARG A 1 87 ? -16.372 -18.479 15.668 1.00 81.56 87 ARG A O 1
ATOM 697 N N . LYS A 1 88 ? -15.891 -20.670 15.495 1.00 72.19 88 LYS A N 1
ATOM 698 C CA . LYS A 1 88 ? -15.360 -20.818 16.853 1.00 72.19 88 LYS A CA 1
ATOM 699 C C . LYS A 1 88 ? -13.907 -20.309 16.893 1.00 72.19 88 LYS A C 1
ATOM 701 O O . LYS A 1 88 ? -13.280 -20.323 15.831 1.00 72.19 88 LYS A O 1
ATOM 706 N N . PRO A 1 89 ? -13.422 -19.862 18.067 1.00 62.78 89 PRO A N 1
ATOM 707 C CA . PRO A 1 89 ? -12.055 -19.371 18.246 1.00 62.78 8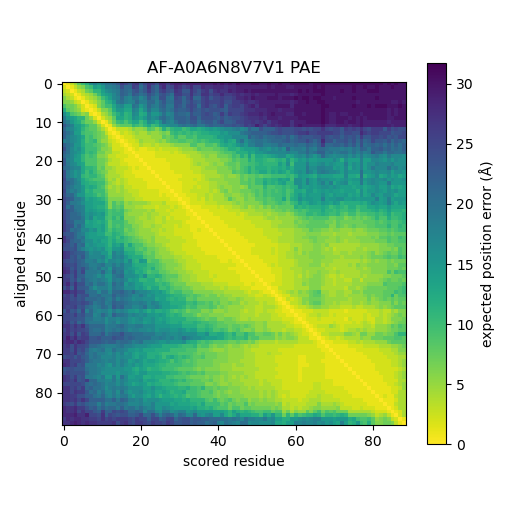9 PRO A CA 1
ATOM 708 C C . PRO A 1 89 ? -10.995 -20.363 17.768 1.00 62.78 89 PRO A C 1
ATOM 710 O O . PRO A 1 89 ? -11.219 -21.586 17.944 1.00 62.78 89 PRO A O 1
#

Sequence (89 aa):
MAANFHNPISQAVRPEDTAETLSKYRRSQEQGKADYALMVKAFYDLITDFYEYGWGQSFHFAPMKGGESFEASLVAHQHFLGEAVGRKP

Radius of gyration: 28.22 Å; Cα contacts (8 Å, |Δi|>4): 27; chains: 1; bounding box: 44×45×74 Å

Secondary structure (DSSP, 8-state):
-------GGGS---GGGHHHHHHHHHHHHHHHHHHHHHHHHHHHHHHHHHHHHHHTTS-S--PPPTT--HHHHHHHHHHHHHHHTT---

Mean predicted aligned error: 11.52 Å